Protein AF-A0AAV4I5M7-F1 (afdb_monomer_lite)

Structure (mmCIF, N/CA/C/O backbone):
data_AF-A0AAV4I5M7-F1
#
_entry.id   AF-A0AAV4I5M7-F1
#
loop_
_atom_site.group_PDB
_atom_site.id
_atom_site.type_symbol
_atom_site.label_atom_id
_atom_site.label_alt_id
_atom_site.label_comp_id
_atom_site.label_asym_id
_atom_site.label_entity_id
_atom_site.label_seq_id
_atom_site.pdbx_PDB_ins_code
_atom_site.Cartn_x
_atom_site.Cartn_y
_atom_site.Cartn_z
_atom_site.occupancy
_atom_site.B_iso_or_equiv
_atom_site.auth_seq_id
_atom_site.auth_comp_id
_atom_site.auth_asym_id
_atom_site.auth_atom_id
_atom_site.pdbx_PDB_model_num
ATOM 1 N N . MET A 1 1 ? 22.995 -15.664 -8.544 1.00 40.53 1 MET A N 1
ATOM 2 C CA . MET A 1 1 ? 22.996 -14.250 -8.970 1.00 40.53 1 MET A CA 1
ATOM 3 C C . MET A 1 1 ? 22.379 -13.449 -7.839 1.00 40.53 1 MET A C 1
ATOM 5 O O . MET A 1 1 ? 21.249 -13.744 -7.474 1.00 40.53 1 MET A O 1
ATOM 9 N N . ALA A 1 2 ? 23.147 -12.569 -7.197 1.00 41.91 2 ALA A N 1
ATOM 10 C CA . ALA A 1 2 ? 22.649 -11.734 -6.107 1.00 41.91 2 ALA A CA 1
ATOM 11 C C . ALA A 1 2 ? 22.043 -10.469 -6.719 1.00 41.91 2 ALA A C 1
ATOM 13 O O . ALA A 1 2 ? 22.759 -9.719 -7.374 1.00 41.91 2 ALA A O 1
ATOM 14 N N . TYR A 1 3 ? 20.739 -10.272 -6.544 1.00 41.41 3 TYR A N 1
ATOM 15 C CA . TYR A 1 3 ? 20.084 -9.014 -6.886 1.00 41.41 3 TYR A CA 1
ATOM 16 C C . TYR A 1 3 ? 20.466 -7.987 -5.820 1.00 41.41 3 TYR A C 1
ATOM 18 O O . TYR A 1 3 ? 20.232 -8.205 -4.629 1.00 41.41 3 TYR A O 1
ATOM 26 N N . THR A 1 4 ? 21.090 -6.890 -6.230 1.00 47.59 4 THR A N 1
ATOM 27 C CA . THR A 1 4 ? 21.246 -5.715 -5.373 1.00 47.59 4 THR A CA 1
ATOM 28 C C . THR A 1 4 ? 19.894 -5.007 -5.256 1.00 47.59 4 THR A C 1
ATOM 30 O O . THR A 1 4 ? 19.032 -5.152 -6.120 1.00 47.59 4 THR A O 1
ATOM 33 N N . ALA A 1 5 ? 19.663 -4.252 -4.178 1.00 52.16 5 ALA A N 1
ATOM 34 C CA . ALA A 1 5 ? 18.370 -3.600 -3.933 1.00 52.16 5 ALA A CA 1
ATOM 35 C C . ALA A 1 5 ? 17.900 -2.686 -5.091 1.00 52.16 5 ALA A C 1
ATOM 37 O O . ALA A 1 5 ? 16.696 -2.545 -5.290 1.00 52.16 5 ALA A O 1
ATOM 38 N N . GLY A 1 6 ? 18.832 -2.135 -5.882 1.00 58.12 6 GLY A N 1
ATOM 39 C CA . GLY A 1 6 ? 18.521 -1.341 -7.078 1.00 58.12 6 GLY A CA 1
ATOM 40 C C . GLY A 1 6 ? 17.983 -2.166 -8.253 1.00 58.12 6 GLY A C 1
ATOM 41 O O . GLY A 1 6 ? 17.201 -1.659 -9.052 1.00 58.12 6 GLY A O 1
ATOM 42 N N . ASP A 1 7 ? 18.310 -3.457 -8.333 1.00 71.06 7 ASP A N 1
ATOM 43 C CA . ASP A 1 7 ? 17.866 -4.315 -9.439 1.00 71.06 7 ASP A CA 1
ATOM 44 C C . ASP A 1 7 ? 16.359 -4.606 -9.358 1.00 71.06 7 ASP A C 1
ATOM 46 O O . ASP A 1 7 ? 15.683 -4.731 -10.379 1.00 71.06 7 ASP A O 1
ATOM 50 N N . GLY A 1 8 ? 15.812 -4.686 -8.140 1.00 77.25 8 GLY A N 1
ATOM 51 C CA . GLY A 1 8 ? 14.392 -4.954 -7.913 1.00 77.25 8 GLY A CA 1
ATOM 52 C C . GLY A 1 8 ? 13.496 -3.764 -8.255 1.00 77.25 8 GLY A C 1
ATOM 53 O O . GLY A 1 8 ? 12.494 -3.928 -8.949 1.00 77.25 8 GLY A O 1
ATOM 54 N N . ALA A 1 9 ? 13.851 -2.565 -7.791 1.00 79.75 9 ALA A N 1
ATOM 55 C CA . ALA A 1 9 ? 13.067 -1.361 -8.051 1.00 79.75 9 ALA A CA 1
ATOM 56 C C . ALA A 1 9 ? 13.069 -0.985 -9.539 1.00 79.75 9 ALA A C 1
ATOM 58 O O . ALA A 1 9 ? 12.000 -0.749 -10.103 1.00 79.75 9 ALA A O 1
ATOM 59 N N . LEU A 1 10 ? 14.236 -1.035 -10.198 1.00 84.94 10 LEU A N 1
ATOM 60 C CA . LEU A 1 10 ? 14.350 -0.808 -11.642 1.00 84.94 10 LEU A CA 1
ATOM 61 C C . LEU A 1 10 ? 13.528 -1.819 -12.444 1.00 84.94 10 LEU A C 1
ATOM 63 O O . LEU A 1 10 ? 12.824 -1.435 -13.379 1.00 84.94 10 LEU A O 1
ATOM 67 N N . TYR A 1 11 ? 13.573 -3.099 -12.059 1.00 90.75 11 TYR A N 1
ATOM 68 C CA . TYR A 1 11 ? 12.769 -4.134 -12.701 1.00 90.75 11 TYR A CA 1
ATOM 69 C C . TYR A 1 11 ? 11.273 -3.818 -12.612 1.00 90.75 11 TYR A C 1
ATOM 71 O O . TYR A 1 11 ? 10.598 -3.758 -13.641 1.00 90.75 11 TYR A O 1
ATOM 79 N N . TRP A 1 12 ? 10.746 -3.571 -11.407 1.00 91.94 12 TRP A N 1
ATOM 80 C CA . TRP A 1 12 ? 9.317 -3.304 -11.243 1.00 91.94 12 TRP A CA 1
ATOM 81 C C . TRP A 1 12 ? 8.893 -2.012 -11.941 1.00 91.94 12 TRP A C 1
ATOM 83 O O . TRP A 1 12 ? 7.877 -2.020 -12.635 1.00 91.94 12 TRP A O 1
ATOM 93 N N . ASP A 1 13 ? 9.672 -0.933 -11.835 1.00 90.88 13 ASP A N 1
ATOM 94 C CA . ASP A 1 13 ? 9.389 0.318 -12.546 1.00 90.88 13 ASP A CA 1
ATOM 95 C C . ASP A 1 13 ? 9.280 0.077 -14.060 1.00 90.88 13 ASP A C 1
ATOM 97 O O . ASP A 1 13 ? 8.332 0.531 -14.706 1.00 90.88 13 ASP A O 1
ATOM 101 N N . GLN A 1 14 ? 10.187 -0.730 -14.622 1.00 93.94 14 GLN A N 1
ATOM 102 C CA . GLN A 1 14 ? 10.171 -1.079 -16.037 1.00 93.94 14 GLN A CA 1
ATOM 103 C C . GLN A 1 14 ? 8.989 -1.976 -16.431 1.00 93.94 14 GLN A C 1
ATOM 105 O O . GLN A 1 14 ? 8.410 -1.775 -17.502 1.00 93.94 14 GLN A O 1
ATOM 110 N N . GLU A 1 15 ? 8.574 -2.923 -15.586 1.00 95.56 15 GLU A N 1
ATOM 111 C CA . GLU A 1 15 ? 7.357 -3.705 -15.831 1.00 95.56 15 GLU A CA 1
ATOM 112 C C . GLU A 1 15 ? 6.114 -2.805 -15.909 1.00 95.56 15 GLU A C 1
ATOM 114 O O . GLU A 1 15 ? 5.311 -2.948 -16.836 1.00 95.56 15 GLU A O 1
ATOM 119 N N . TYR A 1 16 ? 5.976 -1.837 -14.995 1.00 95.00 16 TYR A N 1
ATOM 120 C CA . TYR A 1 16 ? 4.869 -0.877 -15.023 1.00 95.00 16 TYR A CA 1
ATOM 121 C C . TYR A 1 16 ? 4.932 0.050 -16.244 1.00 95.00 16 TYR A C 1
ATOM 123 O O . TYR A 1 16 ? 3.909 0.236 -16.902 1.00 95.00 16 TYR A O 1
ATOM 131 N N . ARG A 1 17 ? 6.113 0.573 -16.611 1.00 94.94 17 ARG A N 1
ATOM 132 C CA . ARG A 1 17 ? 6.288 1.403 -17.825 1.00 94.94 17 ARG A CA 1
ATOM 133 C C . ARG A 1 17 ? 5.900 0.666 -19.100 1.00 94.94 17 ARG A C 1
ATOM 135 O O . ARG A 1 17 ? 5.284 1.249 -19.986 1.00 94.94 17 ARG A O 1
ATOM 142 N N . ASN A 1 18 ? 6.237 -0.617 -19.178 1.00 96.25 18 ASN A N 1
ATOM 143 C CA . ASN A 1 18 ? 5.940 -1.457 -20.334 1.00 96.25 18 ASN A CA 1
ATOM 144 C C . ASN A 1 18 ? 4.501 -2.002 -20.327 1.00 96.25 18 ASN A C 1
ATOM 146 O O . ASN A 1 18 ? 4.145 -2.787 -21.206 1.00 96.25 18 ASN A O 1
ATOM 150 N N . GLY A 1 19 ? 3.683 -1.648 -19.329 1.00 94.75 19 GLY A N 1
ATOM 151 C CA . GLY A 1 19 ? 2.317 -2.154 -19.185 1.00 94.75 19 GLY A CA 1
ATOM 152 C C . GLY A 1 19 ? 2.237 -3.655 -18.881 1.00 94.75 19 GLY A C 1
ATOM 153 O O . GLY A 1 19 ? 1.186 -4.267 -19.066 1.00 94.75 19 GLY A O 1
ATOM 154 N N . ARG A 1 20 ? 3.325 -4.278 -18.409 1.00 96.06 20 ARG A N 1
ATOM 155 C CA . ARG A 1 20 ? 3.402 -5.715 -18.097 1.00 96.06 20 ARG A CA 1
ATOM 156 C C . ARG A 1 20 ? 2.855 -6.030 -16.702 1.00 96.06 20 ARG A C 1
ATOM 158 O O . ARG A 1 20 ? 3.464 -6.734 -15.910 1.00 96.06 20 ARG A O 1
ATOM 165 N N . THR A 1 21 ? 1.654 -5.553 -16.400 1.00 94.88 21 THR A N 1
ATOM 166 C CA . THR A 1 21 ? 1.063 -5.573 -15.052 1.00 94.88 21 THR A CA 1
ATOM 167 C C . THR A 1 21 ? 0.085 -6.733 -14.842 1.00 94.88 21 THR A C 1
ATOM 169 O O . THR A 1 21 ? -1.052 -6.544 -14.421 1.00 94.88 21 THR A O 1
ATOM 172 N N . ARG A 1 22 ? 0.505 -7.977 -15.118 1.00 94.81 22 ARG A N 1
ATOM 173 C CA . ARG A 1 22 ? -0.392 -9.162 -15.080 1.00 94.81 22 ARG A CA 1
ATOM 174 C C . ARG A 1 22 ? -1.019 -9.448 -13.707 1.00 94.81 22 ARG A C 1
ATOM 176 O O . ARG A 1 22 ? -2.037 -10.126 -13.631 1.00 94.81 22 ARG A O 1
ATOM 183 N N . TRP A 1 23 ? -0.408 -8.951 -12.636 1.00 93.50 23 TRP A N 1
ATOM 184 C CA . TRP A 1 23 ? -0.915 -9.032 -11.261 1.00 93.50 23 TRP A CA 1
ATOM 185 C C . TRP A 1 23 ? -2.009 -8.000 -10.956 1.00 93.50 23 TRP A C 1
ATOM 187 O O . TRP A 1 23 ? -2.735 -8.156 -9.974 1.00 93.50 23 TRP A O 1
ATOM 197 N N . HIS A 1 24 ? -2.131 -6.942 -11.762 1.00 94.25 24 HIS A N 1
ATOM 198 C CA . HIS A 1 24 ? -3.091 -5.879 -11.513 1.00 94.25 24 HIS A CA 1
ATOM 199 C C . HIS A 1 24 ? -4.524 -6.338 -11.804 1.00 94.25 24 HIS A C 1
ATOM 201 O O . HIS A 1 24 ? -4.824 -6.923 -12.846 1.00 94.25 24 HIS A O 1
ATOM 207 N N . ARG A 1 25 ? -5.433 -6.017 -10.880 1.00 94.69 25 ARG A N 1
ATOM 208 C CA . ARG A 1 25 ? -6.869 -6.266 -11.009 1.00 94.69 25 ARG A CA 1
ATOM 209 C C . ARG A 1 25 ? -7.597 -4.949 -11.245 1.00 94.69 25 ARG A C 1
ATOM 211 O O . ARG A 1 25 ? -7.400 -3.993 -10.506 1.00 94.69 25 ARG A O 1
ATOM 218 N N . LYS A 1 26 ? -8.507 -4.946 -12.224 1.00 93.94 26 LYS A N 1
ATOM 219 C CA . LYS A 1 26 ? -9.372 -3.794 -12.547 1.00 93.94 26 LYS A CA 1
ATOM 220 C C . LYS A 1 26 ? -10.523 -3.588 -11.555 1.00 93.94 26 LYS A C 1
ATOM 222 O O . LYS A 1 26 ? -11.236 -2.594 -11.632 1.00 93.94 26 LYS A O 1
ATOM 227 N N . HIS A 1 27 ? -10.729 -4.544 -10.656 1.00 95.69 27 HIS A N 1
ATOM 228 C CA . HIS A 1 27 ? -11.787 -4.533 -9.654 1.00 95.69 27 HIS A CA 1
ATOM 229 C C . HIS A 1 27 ? -11.190 -4.801 -8.279 1.00 95.69 27 HIS A C 1
ATOM 231 O O . HIS A 1 27 ? -10.155 -5.465 -8.172 1.00 95.69 27 HIS A O 1
ATOM 237 N N . VAL A 1 28 ? -11.882 -4.311 -7.249 1.00 97.19 28 VAL A N 1
ATOM 238 C CA . VAL A 1 28 ? -11.528 -4.546 -5.846 1.00 97.19 28 VAL A CA 1
ATOM 239 C C . VAL A 1 28 ? -11.399 -6.047 -5.600 1.00 97.19 28 VAL A C 1
ATOM 241 O O . VAL A 1 28 ? -12.210 -6.845 -6.081 1.00 97.19 28 VAL A O 1
ATOM 244 N N . HIS A 1 29 ? -10.365 -6.440 -4.867 1.00 97.50 29 HIS A N 1
ATOM 245 C CA . HIS A 1 29 ? -10.073 -7.826 -4.562 1.00 97.50 29 HIS A CA 1
ATOM 246 C C . HIS A 1 29 ? -11.247 -8.461 -3.803 1.00 97.50 29 HIS A C 1
ATOM 248 O O . HIS A 1 29 ? -11.522 -8.129 -2.653 1.00 97.50 29 HIS A O 1
ATOM 254 N N . GLU A 1 30 ? -11.955 -9.398 -4.437 1.00 97.44 30 GLU A N 1
ATOM 255 C CA . GLU A 1 30 ? -13.184 -9.977 -3.879 1.00 97.44 30 GLU A CA 1
ATOM 256 C C . GLU A 1 30 ? -12.999 -10.563 -2.460 1.00 97.44 30 GLU A C 1
ATOM 258 O O . GLU A 1 30 ? -13.835 -10.287 -1.593 1.00 97.44 30 GLU A O 1
ATOM 263 N N . PRO A 1 31 ? -11.901 -11.285 -2.140 1.00 97.19 31 PRO A N 1
ATOM 264 C CA . PRO A 1 31 ? -11.645 -11.719 -0.769 1.00 97.19 31 PRO A CA 1
ATOM 265 C C . PRO A 1 31 ? -11.522 -10.569 0.238 1.00 97.19 31 PRO A C 1
ATOM 267 O O . PRO A 1 31 ? -11.976 -10.723 1.371 1.00 97.19 31 PRO A O 1
ATOM 270 N N . LEU A 1 32 ? -10.961 -9.414 -0.147 1.00 96.44 32 LEU A N 1
ATOM 271 C CA . LEU A 1 32 ? -10.900 -8.246 0.738 1.00 96.44 32 LEU A CA 1
ATOM 272 C C . LEU A 1 32 ? -12.315 -7.819 1.133 1.00 96.44 32 LEU A C 1
ATOM 274 O O . LEU A 1 32 ? -12.606 -7.715 2.321 1.00 96.44 32 LEU A O 1
ATOM 278 N N . VAL A 1 33 ? -13.209 -7.660 0.153 1.00 96.56 33 VAL A N 1
ATOM 279 C CA . VAL A 1 33 ? -14.612 -7.284 0.391 1.00 96.56 33 VAL A CA 1
ATOM 280 C C . VAL A 1 33 ? -15.316 -8.333 1.253 1.00 96.56 33 VAL A C 1
ATOM 282 O O . VAL A 1 33 ? -15.961 -7.997 2.249 1.00 96.56 33 VAL A O 1
ATOM 285 N N . ARG A 1 34 ? -15.146 -9.619 0.918 1.00 97.44 34 ARG A N 1
ATOM 286 C CA . ARG A 1 34 ? -15.772 -10.748 1.623 1.00 97.44 34 ARG A CA 1
ATOM 287 C C . ARG A 1 34 ? -15.359 -10.824 3.094 1.00 97.44 34 ARG A C 1
ATOM 289 O O . ARG A 1 34 ? -16.185 -11.144 3.949 1.00 97.44 34 ARG A O 1
ATOM 296 N N . HIS A 1 35 ? -14.092 -10.552 3.395 1.00 95.75 35 HIS A N 1
ATOM 297 C CA . HIS A 1 35 ? -13.531 -10.698 4.739 1.00 95.75 35 HIS A CA 1
ATOM 298 C C . HIS A 1 35 ? -13.397 -9.376 5.505 1.00 95.75 35 HIS A C 1
ATOM 300 O O . HIS A 1 35 ? -13.064 -9.403 6.689 1.00 95.75 35 HIS A O 1
ATOM 306 N N . TYR A 1 36 ? -13.734 -8.239 4.892 1.00 93.81 36 TYR A N 1
ATOM 307 C CA . TYR A 1 36 ? -13.570 -6.906 5.474 1.00 93.81 36 TYR A CA 1
ATOM 308 C C . TYR A 1 36 ? -14.153 -6.770 6.883 1.00 93.81 36 TYR A C 1
ATOM 310 O O . TYR A 1 36 ? -13.454 -6.367 7.807 1.00 93.81 36 TYR A O 1
ATOM 318 N N . LYS A 1 37 ? -15.411 -7.188 7.084 1.00 91.69 37 LYS A N 1
ATOM 319 C CA . LYS A 1 37 ? -16.080 -7.106 8.397 1.00 91.69 37 LYS A CA 1
ATOM 320 C C . LYS A 1 37 ? -15.422 -7.974 9.474 1.00 91.69 37 LYS A C 1
ATOM 322 O O . LYS A 1 37 ? -15.619 -7.715 10.651 1.00 91.69 37 LYS A O 1
ATOM 327 N N . LYS A 1 38 ? -14.663 -9.007 9.093 1.00 92.25 38 LYS A N 1
ATOM 328 C CA . LYS A 1 38 ? -13.886 -9.824 10.038 1.00 92.25 38 LYS A CA 1
ATOM 329 C C . LYS A 1 38 ? -12.542 -9.175 10.369 1.00 92.25 38 LYS A C 1
ATOM 331 O O . LYS A 1 38 ? -12.071 -9.316 11.487 1.00 92.25 38 LYS A O 1
ATOM 336 N N . LEU A 1 39 ? -11.944 -8.473 9.404 1.00 88.81 39 LEU A N 1
ATOM 337 C CA . LEU A 1 39 ? -10.691 -7.736 9.584 1.00 88.81 39 LEU A CA 1
ATOM 338 C C . LEU A 1 39 ? -10.892 -6.445 10.389 1.00 88.81 39 LEU A C 1
ATOM 340 O O . LEU A 1 39 ? -10.000 -6.039 11.126 1.00 88.81 39 LEU A O 1
ATOM 344 N N . ILE A 1 40 ? -12.054 -5.801 10.242 1.00 89.44 40 ILE A N 1
ATOM 345 C CA . ILE A 1 40 ? -12.385 -4.516 10.871 1.00 89.44 40 ILE A CA 1
ATOM 346 C C . ILE A 1 40 ? -13.806 -4.588 11.461 1.00 89.44 40 ILE A C 1
ATOM 348 O O . ILE A 1 40 ? -14.740 -3.993 10.916 1.00 89.44 40 ILE A O 1
ATOM 352 N N . PRO A 1 41 ? -14.005 -5.360 12.544 1.00 83.44 41 PRO A N 1
ATOM 353 C CA . PRO A 1 41 ? -15.338 -5.649 13.077 1.00 83.44 41 PRO A CA 1
ATOM 354 C C . PRO A 1 41 ? -16.013 -4.460 13.774 1.00 83.44 41 PRO A C 1
ATOM 356 O O . PRO A 1 41 ? -17.236 -4.361 13.763 1.00 83.44 41 PRO A O 1
ATOM 359 N N . ASP A 1 42 ? -15.243 -3.538 14.348 1.00 82.12 42 ASP A N 1
ATOM 360 C CA . ASP A 1 42 ? -15.731 -2.527 15.300 1.00 82.12 42 ASP A CA 1
ATOM 361 C C . ASP A 1 42 ? -15.217 -1.103 15.010 1.00 82.12 42 ASP A C 1
ATOM 363 O O . ASP A 1 42 ? -15.334 -0.206 15.843 1.00 82.12 42 ASP A O 1
ATOM 367 N N . ARG A 1 43 ? -14.643 -0.870 13.820 1.00 74.44 43 ARG A N 1
ATOM 368 C CA . ARG A 1 43 ? -14.030 0.414 13.415 1.00 74.44 43 ARG A CA 1
ATOM 369 C C . ARG A 1 43 ? -12.945 0.931 14.383 1.00 74.44 43 ARG A C 1
ATOM 371 O O . ARG A 1 43 ? -12.573 2.105 14.299 1.00 74.44 43 ARG A O 1
ATOM 378 N N . THR A 1 44 ? -12.401 0.084 15.264 1.00 82.62 44 THR A N 1
ATOM 379 C CA . THR A 1 44 ? -11.236 0.435 16.101 1.00 82.62 44 THR A CA 1
ATOM 380 C C . THR A 1 44 ? -9.983 0.614 15.250 1.00 82.62 44 THR A C 1
ATOM 382 O O . THR A 1 44 ? -9.158 1.488 15.518 1.00 82.62 44 THR A O 1
ATOM 385 N N . VAL A 1 45 ? -9.880 -0.139 14.152 1.00 85.81 45 VAL A N 1
ATOM 386 C CA . VAL A 1 45 ? -8.879 0.091 13.111 1.00 85.81 45 VAL A CA 1
ATOM 387 C C . VAL A 1 45 ? -9.238 1.365 12.353 1.00 85.81 45 VAL A C 1
ATOM 389 O O . VAL A 1 45 ? -10.242 1.441 11.648 1.00 85.81 45 VAL A O 1
ATOM 392 N N . ARG A 1 46 ? -8.391 2.385 12.498 1.00 88.56 46 ARG A N 1
ATOM 393 C CA . ARG A 1 46 ? -8.547 3.688 11.828 1.00 88.56 46 ARG A CA 1
ATOM 394 C C . A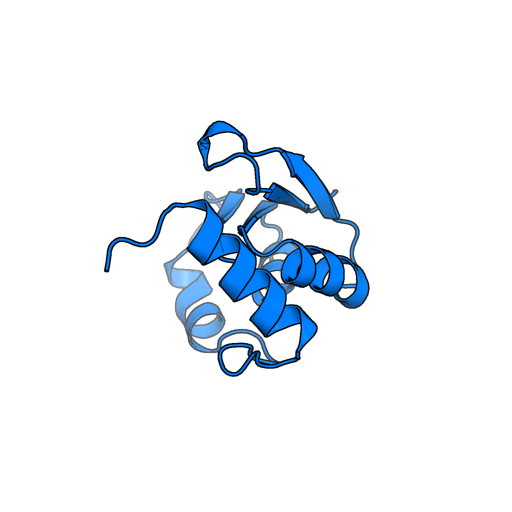RG A 1 46 ? -7.585 3.881 10.667 1.00 88.56 46 ARG A C 1
ATOM 396 O O . ARG A 1 46 ? -7.803 4.780 9.857 1.00 88.56 46 ARG A O 1
ATOM 403 N N . ARG A 1 47 ? -6.521 3.075 10.601 1.00 91.75 47 ARG A N 1
ATOM 404 C CA . ARG A 1 47 ? -5.455 3.192 9.608 1.00 91.75 47 ARG A CA 1
ATOM 405 C C . ARG A 1 47 ? -5.012 1.817 9.115 1.00 91.75 47 ARG A C 1
ATOM 407 O O . ARG A 1 47 ? -4.831 0.918 9.929 1.00 91.75 47 ARG A O 1
ATOM 414 N N . VAL A 1 48 ? -4.817 1.679 7.806 1.00 93.12 48 VAL A N 1
ATOM 415 C CA . VAL A 1 48 ? -4.349 0.452 7.147 1.00 93.12 48 VAL A CA 1
ATOM 416 C C . VAL A 1 48 ? -3.113 0.758 6.312 1.00 93.12 48 VAL A C 1
ATOM 418 O O . VAL A 1 48 ? -3.069 1.774 5.622 1.00 93.12 48 VAL A O 1
ATOM 421 N N . LEU A 1 49 ? -2.124 -0.131 6.384 1.00 94.25 49 LEU A N 1
ATOM 422 C CA . LEU A 1 49 ? -0.946 -0.131 5.524 1.00 94.25 49 LEU A CA 1
ATOM 423 C C . LEU A 1 49 ? -1.131 -1.173 4.412 1.00 94.25 49 LEU A C 1
ATOM 425 O O . LEU A 1 49 ? -1.423 -2.331 4.704 1.00 94.25 49 LEU A O 1
ATOM 429 N N . VAL A 1 50 ? -0.930 -0.770 3.160 1.00 95.25 50 VAL A N 1
ATOM 430 C CA . VAL A 1 50 ? -0.923 -1.639 1.979 1.00 95.25 50 VAL A CA 1
ATOM 431 C C . VAL A 1 50 ? 0.491 -1.639 1.408 1.00 95.25 50 VAL A C 1
ATOM 433 O O . VAL A 1 50 ? 0.938 -0.664 0.810 1.00 95.25 50 VAL A O 1
ATOM 436 N N . THR A 1 51 ? 1.224 -2.720 1.642 1.00 93.44 51 THR A N 1
ATOM 437 C CA . THR A 1 51 ? 2.598 -2.896 1.157 1.00 93.44 51 THR A CA 1
ATOM 438 C C . THR A 1 51 ? 2.612 -3.411 -0.272 1.00 93.44 51 THR A C 1
ATOM 440 O O . THR A 1 51 ? 1.776 -4.247 -0.614 1.00 93.44 51 THR A O 1
ATOM 443 N N . MET A 1 52 ? 3.593 -2.973 -1.062 1.00 92.81 52 MET A N 1
ATOM 444 C CA . MET A 1 52 ? 3.673 -3.258 -2.498 1.00 92.81 52 MET A CA 1
ATOM 445 C C . MET A 1 52 ? 2.346 -2.924 -3.189 1.00 92.81 52 MET A C 1
ATOM 447 O O . MET A 1 52 ? 1.744 -3.752 -3.876 1.00 92.81 52 MET A O 1
ATOM 451 N N . CYS A 1 53 ? 1.821 -1.731 -2.892 1.00 94.44 53 CYS A N 1
ATOM 452 C CA . CYS A 1 53 ? 0.470 -1.355 -3.288 1.00 94.44 53 CYS A CA 1
ATOM 453 C C . CYS A 1 53 ? 0.306 -1.171 -4.801 1.00 94.44 53 CYS A C 1
ATOM 455 O O . CYS A 1 53 ? -0.818 -1.259 -5.304 1.00 94.44 53 CYS A O 1
ATOM 457 N N . GLY A 1 54 ? 1.400 -0.930 -5.523 1.00 94.38 54 GLY A N 1
ATOM 458 C CA . GLY A 1 54 ? 1.434 -0.653 -6.946 1.00 94.38 54 GLY A CA 1
ATOM 459 C C . GLY A 1 54 ? 0.362 0.358 -7.332 1.00 94.38 54 GLY A C 1
ATOM 460 O O . GLY A 1 54 ? 0.365 1.501 -6.886 1.00 94.38 54 GLY A O 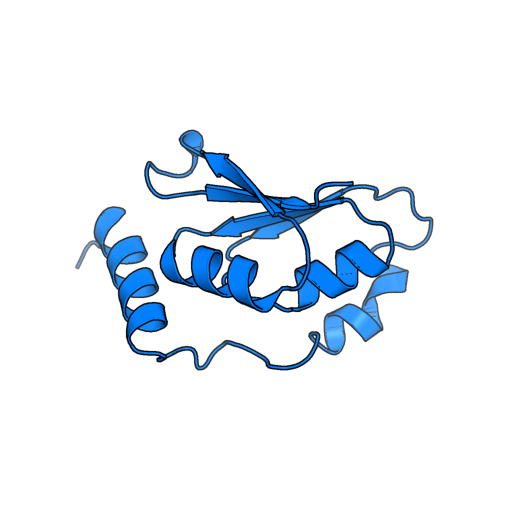1
ATOM 461 N N . MET A 1 55 ? -0.595 -0.117 -8.128 1.00 94.69 55 MET A N 1
ATOM 462 C CA . MET A 1 55 ? -1.771 0.644 -8.547 1.00 94.69 55 MET A CA 1
ATOM 463 C C . MET A 1 55 ? -3.097 -0.009 -8.133 1.00 94.69 55 MET A C 1
ATOM 465 O O . MET A 1 55 ? -4.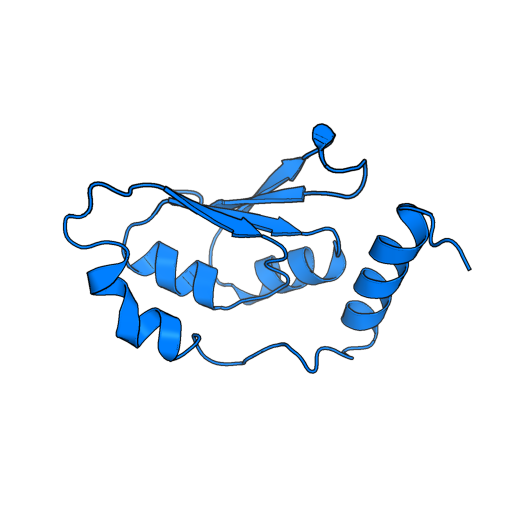062 -0.017 -8.893 1.00 94.69 55 MET A O 1
ATOM 469 N N . THR A 1 56 ? -3.150 -0.636 -6.952 1.00 95.94 56 THR A N 1
ATOM 470 C CA . THR A 1 56 ? -4.366 -1.332 -6.504 1.00 95.94 56 THR A CA 1
ATOM 471 C C . THR A 1 56 ? -5.536 -0.379 -6.233 1.00 95.94 56 THR A C 1
ATOM 473 O O . THR A 1 56 ? -5.427 0.582 -5.470 1.00 95.94 56 THR A O 1
ATOM 476 N N . ILE A 1 57 ? -6.703 -0.701 -6.802 1.00 95.38 57 ILE A N 1
ATOM 477 C CA . ILE A 1 57 ? -7.970 -0.003 -6.537 1.00 95.38 57 ILE A CA 1
ATOM 478 C C . ILE A 1 57 ? -8.507 -0.272 -5.121 1.00 95.38 57 ILE A C 1
ATOM 480 O O . ILE A 1 57 ? -9.334 0.487 -4.612 1.00 95.38 57 ILE A O 1
ATOM 484 N N . ASP A 1 58 ? -7.994 -1.302 -4.442 1.00 96.19 58 ASP A N 1
ATOM 485 C CA . ASP A 1 58 ? -8.369 -1.636 -3.065 1.00 96.19 58 ASP A CA 1
ATOM 486 C C . ASP A 1 58 ? -8.114 -0.473 -2.101 1.00 96.19 58 ASP A C 1
ATOM 488 O O . ASP A 1 58 ? -8.873 -0.273 -1.154 1.00 96.19 58 ASP A O 1
ATOM 492 N N . MET A 1 59 ? -7.071 0.326 -2.351 1.00 95.88 59 MET A N 1
ATOM 493 C CA . MET A 1 59 ? -6.740 1.482 -1.519 1.00 95.88 59 MET A CA 1
ATOM 494 C C . MET A 1 59 ? -7.842 2.548 -1.537 1.00 95.88 59 MET A C 1
ATOM 496 O O . MET A 1 59 ? -8.181 3.085 -0.484 1.00 95.88 59 MET A O 1
ATOM 500 N N . ASN A 1 60 ? -8.443 2.815 -2.700 1.00 94.31 60 ASN A N 1
ATOM 501 C CA . ASN A 1 60 ? -9.591 3.717 -2.804 1.00 94.31 60 ASN A CA 1
ATOM 502 C C . ASN A 1 60 ? -10.802 3.140 -2.072 1.00 94.31 60 ASN A C 1
ATOM 504 O O . ASN A 1 60 ? -11.421 3.826 -1.265 1.00 94.31 60 ASN A O 1
ATOM 508 N N . TRP A 1 61 ? -11.086 1.856 -2.287 1.00 95.44 61 TRP A N 1
ATOM 509 C CA . TRP A 1 61 ? -12.221 1.199 -1.649 1.00 95.44 61 TRP A CA 1
ATOM 510 C C . TRP A 1 61 ? -12.120 1.207 -0.116 1.00 95.44 61 TRP A C 1
ATOM 512 O O . TRP A 1 61 ? -13.104 1.495 0.564 1.00 95.44 61 TRP A O 1
ATOM 522 N N . LEU A 1 62 ? -10.927 0.949 0.436 1.00 94.94 62 LEU A N 1
ATOM 523 C CA . LEU A 1 62 ? -10.647 1.042 1.873 1.00 94.94 62 LEU A CA 1
ATOM 524 C C . LEU A 1 62 ? -10.833 2.473 2.398 1.00 94.94 62 LEU A C 1
ATOM 526 O O . LEU A 1 62 ? -11.390 2.659 3.483 1.00 94.94 62 LEU A O 1
ATOM 530 N N . ALA A 1 63 ? -10.404 3.477 1.630 1.00 93.62 63 ALA A N 1
ATOM 531 C CA . ALA A 1 63 ? -10.619 4.882 1.965 1.00 93.62 63 ALA A CA 1
ATOM 532 C C . ALA A 1 63 ? -12.115 5.230 2.009 1.00 93.62 63 ALA A C 1
ATOM 534 O O . ALA A 1 63 ? -12.562 5.892 2.945 1.00 93.62 63 ALA A O 1
ATOM 535 N N . ASP A 1 64 ? -12.903 4.709 1.064 1.00 93.19 64 ASP A N 1
ATOM 536 C CA . ASP A 1 64 ? -14.358 4.894 1.012 1.00 93.19 64 ASP A CA 1
ATOM 537 C C . ASP A 1 64 ? -15.075 4.247 2.210 1.00 93.19 64 ASP A C 1
ATOM 539 O O . ASP A 1 64 ? -16.145 4.701 2.614 1.00 93.19 64 ASP A O 1
ATOM 543 N N . GLN A 1 65 ? -14.470 3.238 2.854 1.00 92.25 65 GLN A N 1
ATOM 544 C CA . GLN A 1 65 ? -14.989 2.686 4.115 1.00 92.25 65 GLN A CA 1
ATOM 545 C C . GLN A 1 65 ? -14.723 3.590 5.338 1.00 92.25 65 GLN A C 1
ATOM 547 O O . GLN A 1 65 ? -15.179 3.292 6.451 1.00 92.25 65 GLN A O 1
ATOM 552 N N . GLY A 1 66 ? -13.999 4.699 5.152 1.00 90.81 66 GLY A N 1
ATOM 553 C CA . GLY A 1 66 ? -13.632 5.662 6.190 1.00 90.81 66 GLY A CA 1
ATOM 554 C C . GLY A 1 66 ? -12.286 5.383 6.863 1.00 90.81 66 GLY A C 1
ATOM 555 O O . GLY A 1 66 ? -12.010 5.935 7.933 1.00 90.81 66 GLY A O 1
ATOM 556 N N . LEU A 1 67 ? -11.451 4.520 6.276 1.00 92.06 67 LEU A N 1
ATOM 557 C CA . LEU A 1 67 ? -10.117 4.221 6.792 1.00 92.06 67 LEU A CA 1
ATOM 558 C C . LEU A 1 67 ? -9.095 5.227 6.277 1.00 92.06 67 LEU A C 1
ATOM 560 O O . LEU A 1 67 ? -9.140 5.672 5.134 1.00 92.06 67 LEU A O 1
ATOM 564 N N . GLN A 1 68 ? -8.100 5.529 7.104 1.00 92.38 68 GLN A N 1
ATOM 565 C CA . GLN A 1 68 ? -6.889 6.163 6.615 1.00 92.38 68 GLN A CA 1
ATOM 566 C C . GLN A 1 68 ? -6.004 5.107 5.950 1.00 92.38 68 GLN A C 1
ATOM 568 O O . GLN A 1 68 ? -5.523 4.191 6.612 1.00 92.38 68 GLN A O 1
ATOM 573 N N . VAL A 1 69 ? -5.767 5.236 4.653 1.00 94.50 69 VAL A N 1
ATOM 574 C CA . VAL A 1 69 ? -4.972 4.260 3.903 1.00 94.50 69 VAL A CA 1
ATOM 575 C C . VAL A 1 69 ? -3.579 4.815 3.664 1.00 94.50 69 VAL A C 1
ATOM 577 O O . VAL A 1 69 ? -3.440 5.969 3.256 1.00 94.50 69 VAL A O 1
ATOM 580 N N . VAL A 1 70 ? -2.570 3.991 3.943 1.00 94.06 70 VAL A N 1
ATOM 581 C CA . VAL A 1 70 ? -1.170 4.242 3.610 1.00 94.06 70 VAL A CA 1
ATOM 582 C C . VAL A 1 70 ? -0.706 3.165 2.634 1.00 94.06 70 VAL A C 1
ATOM 584 O O . VAL A 1 70 ? -0.693 1.994 2.994 1.00 94.06 70 VAL A O 1
ATOM 587 N N . GLY A 1 71 ? -0.338 3.535 1.413 1.00 93.88 71 GLY A N 1
ATOM 588 C CA . GLY A 1 71 ? 0.289 2.635 0.442 1.00 93.88 71 GLY A CA 1
ATOM 589 C C . GLY A 1 71 ? 1.805 2.786 0.458 1.00 93.88 71 GLY A C 1
ATOM 590 O O . GLY A 1 71 ? 2.285 3.907 0.603 1.00 93.88 71 GLY A O 1
ATOM 591 N N . VAL A 1 72 ? 2.558 1.697 0.311 1.00 93.12 72 VAL A N 1
ATOM 592 C CA . VAL A 1 72 ? 4.019 1.741 0.135 1.00 93.12 72 VAL A CA 1
ATOM 593 C C . VAL A 1 72 ? 4.417 0.899 -1.059 1.00 93.12 72 VAL A C 1
ATOM 595 O O . VAL A 1 72 ? 4.054 -0.273 -1.116 1.00 93.12 72 VAL A O 1
ATOM 598 N N . ASP A 1 73 ? 5.196 1.468 -1.973 1.00 91.50 73 ASP A N 1
ATOM 599 C CA . ASP A 1 73 ? 5.761 0.739 -3.108 1.00 91.50 73 ASP A CA 1
ATOM 600 C C . ASP A 1 73 ? 7.148 1.281 -3.491 1.00 91.50 73 ASP A C 1
ATOM 602 O O . ASP A 1 73 ? 7.519 2.401 -3.127 1.00 91.50 73 ASP A O 1
ATO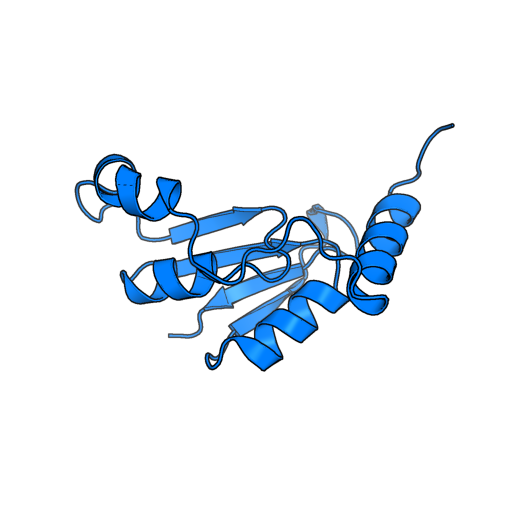M 606 N N . ILE A 1 74 ? 7.906 0.453 -4.207 1.00 89.62 74 ILE A N 1
ATOM 607 C CA . ILE A 1 74 ? 9.224 0.762 -4.776 1.00 89.62 74 ILE A CA 1
ATOM 608 C C . ILE A 1 74 ? 9.138 1.099 -6.275 1.00 89.62 74 ILE A C 1
ATOM 610 O O . ILE A 1 74 ? 10.045 1.717 -6.820 1.00 89.62 74 ILE A O 1
ATOM 614 N N . ALA A 1 75 ? 8.049 0.724 -6.951 1.00 90.75 75 ALA A N 1
ATOM 615 C CA . ALA A 1 75 ? 7.787 1.027 -8.351 1.00 90.75 75 ALA A CA 1
ATOM 616 C C . ALA A 1 75 ? 7.134 2.410 -8.486 1.00 90.75 75 ALA A C 1
ATOM 618 O O . ALA A 1 75 ? 5.907 2.548 -8.482 1.00 90.75 75 ALA A O 1
ATOM 619 N N . LEU A 1 76 ? 7.954 3.453 -8.620 1.00 89.06 76 LEU A N 1
ATOM 620 C CA . LEU A 1 76 ? 7.494 4.845 -8.696 1.00 89.06 76 LEU A CA 1
ATOM 621 C C . LEU A 1 76 ? 6.510 5.088 -9.848 1.00 89.06 76 LEU A C 1
ATOM 623 O O . LEU A 1 76 ? 5.545 5.838 -9.691 1.00 89.06 76 LEU A O 1
ATOM 627 N N . GLN A 1 77 ? 6.697 4.414 -10.984 1.00 92.81 77 GLN A N 1
ATOM 628 C CA . GLN A 1 77 ? 5.776 4.474 -12.113 1.00 92.81 77 GLN A CA 1
ATOM 629 C C . GLN A 1 77 ? 4.373 3.971 -11.747 1.00 92.81 77 GLN A C 1
ATOM 631 O O . GLN A 1 77 ? 3.383 4.554 -12.193 1.00 92.81 77 GLN A O 1
ATOM 636 N N . ALA A 1 78 ? 4.269 2.909 -10.941 1.00 93.19 78 ALA A N 1
ATOM 637 C CA . ALA A 1 78 ? 2.983 2.377 -10.496 1.00 93.19 78 ALA A CA 1
ATOM 638 C C . ALA A 1 78 ? 2.227 3.408 -9.657 1.00 93.19 78 ALA A C 1
ATOM 640 O O . ALA A 1 78 ? 1.037 3.631 -9.857 1.00 93.19 78 ALA A O 1
ATOM 641 N N . LEU A 1 79 ? 2.954 4.070 -8.760 1.00 90.69 79 LEU A N 1
ATOM 642 C CA . LEU A 1 79 ? 2.428 5.069 -7.841 1.00 90.69 79 LEU A CA 1
ATOM 643 C C . LEU A 1 79 ? 1.972 6.333 -8.577 1.00 90.69 79 LEU A C 1
ATOM 645 O O . LEU A 1 79 ? 0.882 6.842 -8.322 1.00 90.69 79 LEU A O 1
ATOM 649 N N . ALA A 1 80 ? 2.764 6.805 -9.543 1.00 90.12 80 ALA A N 1
ATOM 650 C CA . ALA A 1 80 ? 2.390 7.927 -10.399 1.00 90.12 80 ALA A CA 1
ATOM 651 C C . ALA A 1 80 ? 1.122 7.622 -11.214 1.00 90.12 80 ALA A C 1
ATOM 653 O O . ALA A 1 80 ? 0.214 8.453 -11.287 1.00 90.12 80 ALA A O 1
ATOM 654 N N . GLN A 1 81 ? 1.037 6.417 -11.789 1.00 92.31 81 GLN A N 1
ATOM 655 C CA . GLN A 1 81 ? -0.141 5.978 -12.534 1.00 92.31 81 GLN A CA 1
ATOM 656 C C . GLN A 1 81 ? -1.366 5.851 -11.621 1.00 92.31 81 GLN A C 1
ATOM 658 O O . GLN A 1 81 ? -2.438 6.348 -11.956 1.00 92.31 81 GLN A O 1
ATOM 663 N N . PHE A 1 82 ? -1.196 5.264 -10.436 1.00 92.75 82 PHE A N 1
ATOM 664 C CA . PHE A 1 82 ? -2.247 5.168 -9.432 1.00 92.75 82 PHE A CA 1
ATOM 665 C C . PHE A 1 82 ? -2.813 6.538 -9.068 1.00 92.75 82 PHE A C 1
ATOM 667 O O . PHE A 1 82 ? -4.023 6.720 -9.115 1.00 92.75 82 PHE A O 1
ATOM 674 N N . MET A 1 83 ? -1.961 7.516 -8.746 1.00 88.25 83 MET A N 1
ATOM 675 C CA . MET A 1 83 ? -2.424 8.860 -8.390 1.00 88.25 83 MET A CA 1
ATOM 676 C C . MET A 1 83 ? -3.234 9.492 -9.521 1.00 88.25 83 MET A C 1
ATOM 678 O O . MET A 1 83 ? -4.312 10.028 -9.264 1.00 88.25 83 MET A O 1
ATOM 682 N N . LYS A 1 84 ? -2.756 9.364 -10.765 1.00 90.56 84 LYS A N 1
ATOM 683 C CA . LYS A 1 84 ? -3.447 9.864 -11.959 1.00 90.56 84 LYS A CA 1
ATOM 684 C C . LYS A 1 84 ? -4.832 9.232 -12.139 1.00 90.56 84 LYS A C 1
ATOM 686 O O . LYS A 1 84 ? -5.781 9.943 -12.457 1.00 90.56 84 LYS A O 1
ATOM 691 N N . ASP A 1 85 ? -4.946 7.926 -11.917 1.00 89.88 85 ASP A N 1
ATOM 692 C CA . ASP A 1 85 ? -6.172 7.168 -12.191 1.00 89.88 85 ASP A CA 1
ATOM 693 C C . ASP A 1 85 ? -7.136 7.117 -10.997 1.00 89.88 85 ASP A C 1
ATOM 695 O O . ASP A 1 85 ? -8.322 6.841 -11.164 1.00 89.88 85 ASP A O 1
ATOM 699 N N . SER A 1 86 ? -6.646 7.375 -9.782 1.00 87.44 86 SER A N 1
ATOM 700 C CA . SER A 1 86 ? -7.407 7.166 -8.546 1.00 87.44 86 SER A CA 1
ATOM 701 C C . SER A 1 86 ? -8.632 8.071 -8.403 1.00 87.44 86 SER A C 1
ATOM 703 O O . SER A 1 86 ? -9.507 7.752 -7.598 1.00 87.44 86 SER A O 1
ATOM 705 N N . GLY A 1 87 ? -8.687 9.200 -9.123 1.00 85.69 87 GLY A N 1
ATOM 706 C CA . GLY A 1 87 ? -9.745 10.209 -8.989 1.00 85.69 87 GLY A CA 1
ATOM 707 C C . GLY A 1 87 ? -9.811 10.868 -7.602 1.00 85.69 87 GLY A C 1
ATOM 708 O O . GLY A 1 87 ? -10.803 11.518 -7.281 1.00 85.69 87 GLY A O 1
ATOM 709 N N . ARG A 1 88 ? -8.779 10.680 -6.768 1.00 86.69 88 ARG A N 1
ATOM 710 C CA . ARG A 1 88 ? -8.693 11.132 -5.375 1.00 86.69 88 ARG A CA 1
ATOM 711 C C . ARG A 1 88 ? -7.345 11.807 -5.136 1.00 86.69 88 ARG A C 1
ATOM 713 O O . ARG A 1 88 ? -6.343 11.447 -5.745 1.00 86.69 88 ARG A O 1
ATOM 720 N N . GLU A 1 89 ? -7.300 12.762 -4.211 1.00 87.62 89 GLU A N 1
ATOM 721 C CA . GLU A 1 89 ? -6.033 13.358 -3.788 1.00 87.62 89 GLU A CA 1
ATOM 722 C C . GLU A 1 89 ? -5.261 12.437 -2.833 1.00 87.62 89 GLU A C 1
ATOM 724 O O . GLU A 1 89 ? -5.747 12.044 -1.764 1.00 87.62 89 GLU A O 1
ATOM 729 N N . TRP A 1 90 ? -4.019 12.139 -3.207 1.00 89.00 90 TRP A N 1
ATOM 730 C CA . TRP A 1 90 ? -3.069 11.369 -2.413 1.00 89.00 90 TRP A CA 1
ATOM 731 C C . TRP A 1 90 ? -1.829 12.212 -2.128 1.00 89.00 90 TRP A C 1
ATOM 733 O O . TRP A 1 90 ? -1.326 12.912 -3.004 1.00 89.00 90 TRP A O 1
ATOM 743 N N . THR A 1 91 ? -1.321 12.130 -0.900 1.00 88.31 91 THR A N 1
ATOM 744 C CA . THR A 1 91 ? -0.076 12.795 -0.506 1.00 88.31 91 THR A CA 1
ATOM 745 C C . THR A 1 91 ? 1.071 11.797 -0.543 1.00 88.31 91 THR A C 1
ATOM 747 O O . THR A 1 91 ? 1.057 10.825 0.215 1.00 88.31 91 THR A O 1
ATOM 750 N N . GLU A 1 92 ? 2.076 12.069 -1.372 1.00 86.81 92 GLU A N 1
ATOM 751 C CA . GLU A 1 92 ? 3.345 11.339 -1.401 1.00 86.81 92 GLU A CA 1
ATOM 752 C C . GLU A 1 92 ? 4.268 11.775 -0.251 1.00 86.81 92 GLU A C 1
ATOM 754 O O . GLU A 1 92 ? 4.398 12.961 0.057 1.00 86.81 92 GLU A O 1
ATOM 759 N N . GLN A 1 93 ? 4.948 10.814 0.372 1.00 85.88 93 GLN A N 1
ATOM 760 C CA . GLN A 1 93 ? 6.004 11.024 1.359 1.00 85.88 93 GLN A CA 1
ATOM 761 C C . GLN A 1 93 ? 7.172 10.070 1.084 1.00 85.88 93 GLN A C 1
ATOM 763 O O . GLN A 1 93 ? 6.977 8.929 0.666 1.00 85.88 93 GLN A O 1
ATOM 768 N N . SER A 1 94 ? 8.403 10.519 1.334 1.00 80.81 94 SER A N 1
ATOM 769 C CA . SER A 1 94 ? 9.586 9.655 1.224 1.00 80.81 94 SER A CA 1
ATOM 770 C C . SER A 1 94 ? 9.613 8.611 2.344 1.00 80.81 94 SER A C 1
ATOM 772 O O . SER A 1 94 ? 9.305 8.933 3.494 1.00 80.81 94 SER A O 1
ATOM 774 N N . ALA A 1 95 ? 10.028 7.382 2.028 1.00 79.88 95 ALA A N 1
ATOM 775 C CA . ALA A 1 95 ? 10.180 6.291 2.989 1.00 79.88 95 ALA A CA 1
ATOM 776 C C . ALA A 1 95 ? 11.641 5.797 3.056 1.00 79.88 95 ALA A C 1
ATOM 778 O O . ALA A 1 95 ? 11.904 4.617 2.833 1.00 79.88 95 ALA A O 1
ATOM 779 N N . PRO A 1 96 ? 12.616 6.659 3.410 1.00 73.50 96 PRO A N 1
ATOM 780 C CA . PRO A 1 96 ? 14.044 6.387 3.201 1.00 73.50 96 PRO A CA 1
ATOM 781 C C . PRO A 1 96 ? 14.568 5.177 3.988 1.00 73.50 96 PRO A C 1
ATOM 783 O O . PRO A 1 96 ? 15.543 4.547 3.589 1.00 73.50 96 PRO A O 1
ATOM 786 N N . LYS A 1 97 ? 13.904 4.812 5.094 1.00 76.94 97 LYS A N 1
ATOM 787 C CA . LYS A 1 97 ? 14.238 3.621 5.893 1.00 76.94 97 LYS A CA 1
ATOM 788 C C . LYS A 1 97 ? 13.919 2.296 5.184 1.00 76.94 97 LYS A C 1
ATOM 790 O O . LYS A 1 97 ? 14.347 1.255 5.665 1.00 76.94 97 LYS A O 1
ATOM 795 N N . LEU A 1 98 ? 13.168 2.334 4.082 1.00 67.88 98 LEU A N 1
ATOM 796 C CA . LEU A 1 98 ? 12.793 1.174 3.265 1.00 67.88 98 LEU A CA 1
ATOM 797 C C . LEU A 1 98 ? 13.577 1.110 1.940 1.00 67.88 98 LEU A C 1
ATOM 799 O O . LEU A 1 98 ? 13.289 0.262 1.101 1.00 67.88 98 LEU A O 1
ATOM 803 N N . GLY A 1 99 ? 14.564 1.994 1.761 1.00 66.94 99 GLY A N 1
ATOM 804 C CA . GLY A 1 99 ? 15.294 2.205 0.511 1.00 66.94 99 GLY A CA 1
ATOM 805 C C . GLY A 1 99 ? 15.087 3.624 -0.021 1.00 66.94 99 GLY A C 1
ATOM 806 O O . GLY A 1 99 ? 14.076 4.265 0.260 1.00 66.94 99 GLY A O 1
ATOM 807 N N . THR A 1 100 ? 16.048 4.134 -0.791 1.00 70.00 100 THR A N 1
ATOM 808 C CA . THR A 1 100 ? 16.008 5.502 -1.349 1.00 70.00 100 THR A CA 1
ATOM 809 C C . THR A 1 100 ? 14.867 5.718 -2.342 1.00 70.00 100 THR A C 1
ATOM 811 O O . THR A 1 100 ? 14.460 6.853 -2.574 1.00 70.00 100 THR A O 1
ATOM 814 N N . GLU A 1 101 ? 14.343 4.633 -2.904 1.00 71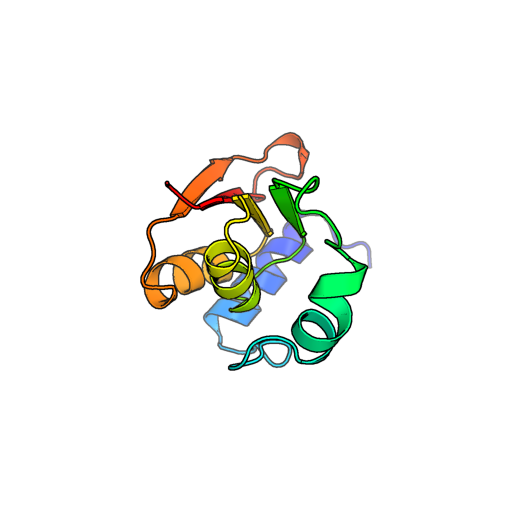.81 101 GLU A N 1
ATOM 815 C CA . GLU A 1 101 ? 13.311 4.636 -3.943 1.00 71.81 101 GLU A CA 1
ATOM 816 C C . GLU A 1 101 ? 11.910 4.347 -3.389 1.00 71.81 101 GLU A C 1
ATOM 818 O O . GLU A 1 101 ? 10.921 4.496 -4.099 1.00 71.81 101 GLU A O 1
ATOM 823 N N . ALA A 1 102 ? 11.796 3.975 -2.111 1.00 71.56 102 ALA A N 1
ATOM 824 C CA . ALA A 1 102 ? 10.512 3.672 -1.500 1.00 71.56 102 ALA A CA 1
ATOM 825 C C . ALA A 1 102 ? 9.725 4.952 -1.180 1.00 71.56 102 ALA A C 1
ATOM 827 O O . ALA A 1 102 ? 10.246 5.913 -0.595 1.00 71.56 102 ALA A O 1
ATOM 828 N N . LYS A 1 103 ? 8.431 4.940 -1.506 1.00 74.44 103 LYS A N 1
ATOM 829 C CA . LYS A 1 103 ? 7.501 6.041 -1.227 1.00 74.44 103 LYS A CA 1
ATOM 830 C C . LYS A 1 103 ? 6.274 5.546 -0.476 1.00 74.44 103 LYS A C 1
ATOM 832 O O . LYS A 1 103 ? 5.777 4.454 -0.738 1.00 74.44 103 LYS A O 1
ATOM 837 N N . CYS A 1 104 ? 5.782 6.378 0.437 1.00 75.69 104 CYS A N 1
ATOM 838 C CA . CYS A 1 104 ? 4.518 6.202 1.142 1.00 75.69 104 CYS A CA 1
ATOM 839 C C . CYS A 1 104 ? 3.462 7.151 0.561 1.00 75.69 104 CYS A C 1
ATOM 841 O O . CYS A 1 104 ? 3.755 8.323 0.340 1.00 75.69 104 CYS A O 1
ATOM 843 N N . PHE A 1 105 ? 2.220 6.697 0.417 1.00 78.25 105 PHE A N 1
ATOM 844 C CA . PHE A 1 105 ? 1.091 7.520 -0.026 1.00 78.25 105 PHE A CA 1
ATOM 845 C C . PHE A 1 105 ? -0.003 7.470 1.005 1.00 78.25 105 PHE A C 1
ATOM 847 O O . PHE A 1 105 ? -0.384 6.387 1.426 1.00 78.25 105 PHE A O 1
ATOM 854 N N . THR A 1 106 ? -0.524 8.624 1.402 1.00 77.56 106 THR A N 1
ATOM 855 C CA . THR A 1 106 ? -1.640 8.700 2.347 1.00 77.56 106 THR A CA 1
ATOM 856 C C . THR A 1 106 ? -2.806 9.441 1.717 1.00 77.56 106 THR A C 1
ATOM 858 O O . THR A 1 106 ? -2.599 10.472 1.079 1.00 77.56 106 THR A O 1
ATOM 861 N N . VAL A 1 107 ? -4.030 8.948 1.921 1.00 76.88 107 VAL A N 1
ATOM 862 C CA . VAL A 1 107 ? -5.249 9.672 1.521 1.00 76.88 107 VAL A CA 1
ATOM 863 C C . VAL A 1 107 ? -5.291 11.029 2.216 1.00 76.88 107 VAL A C 1
ATOM 865 O O . VAL A 1 107 ? -5.186 11.093 3.449 1.00 76.88 107 VAL A O 1
ATOM 868 N N . ARG A 1 108 ? -5.483 12.104 1.446 1.00 63.53 108 ARG A N 1
ATOM 869 C CA . ARG A 1 108 ? -5.774 13.426 2.007 1.00 63.53 108 ARG A CA 1
ATOM 870 C C . ARG A 1 108 ? -7.246 13.460 2.441 1.00 63.53 108 ARG A C 1
ATOM 872 O O . ARG A 1 108 ? -8.114 13.008 1.697 1.00 63.53 108 ARG A O 1
ATOM 879 N N . ARG A 1 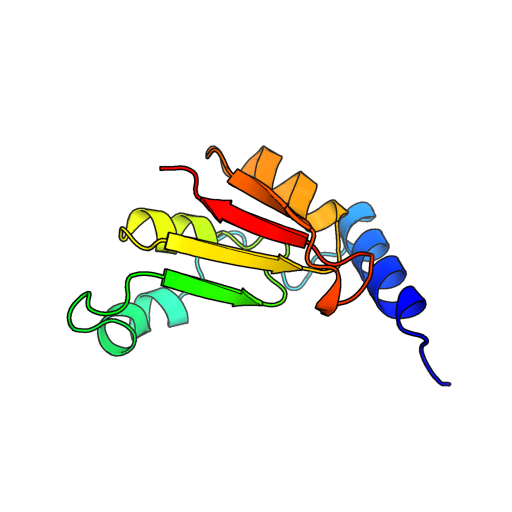109 ? -7.498 13.891 3.681 1.00 56.53 109 ARG A N 1
ATOM 880 C CA . ARG A 1 109 ? -8.863 14.124 4.182 1.00 56.53 109 ARG A CA 1
ATOM 881 C C . ARG A 1 109 ? -9.441 15.390 3.584 1.00 56.53 109 ARG A C 1
ATOM 883 O O . ARG A 1 109 ? -8.643 16.341 3.426 1.00 56.53 109 ARG A O 1
#

Secondary structure (DSSP, 8-state):
-PPPHHHHHHHHHHHHHTT--TT--SS--HHHHHHHHHHSSSS---EEEEET-TT-THHHHHHHTTPEEEEEES-HHHHHHHHHHSSS-EEEEE-GGG-TT-EEEEE--

Foldseek 3Di:
DDDDPVNVLVVLLVCLVVVVCPVEDPDADVVCVVCVCVVCVDVPQQEDEAEQCQQHLNQLVCVVVRHWYKYKHLNVSSVVVNCVPNPFDKDWDQDPVVPRRMIIIIGDD

Radius of gyration: 14.59 Å; chains: 1; bounding box: 39×28×36 Å

pLDDT: mean 86.31, std 12.76, range [40.53, 97.5]

Organism: NCBI:txid1093978

Sequence (109 aa):
MAYTAGDGALYWDQEYRNGRTRWHRKHVHEPLVRHYKKLIPDRTVRRVLVTMCGMTIDMNWLADQGLQVVGVDIALQALAQFMKDSGREWTEQSAPKLGTEAKCFTVRR

InterPro domains:
  IPR008854 TPMT family [PF05724] (12-88)
  IPR008854 TPMT family [PS51585] (9-109)
  IPR029063 S-adenosyl-L-methionine-dependent methyltransferase superfamily [G3DSA:3.40.50.150] (7-109)
  IPR029063 S-adenosyl-L-methionine-dependent methyltransferase superfamily [SSF53335] (11-90)